Protein AF-A0A6N2DNV5-F1 (afdb_monomer)

Solvent-accessible surface area (ba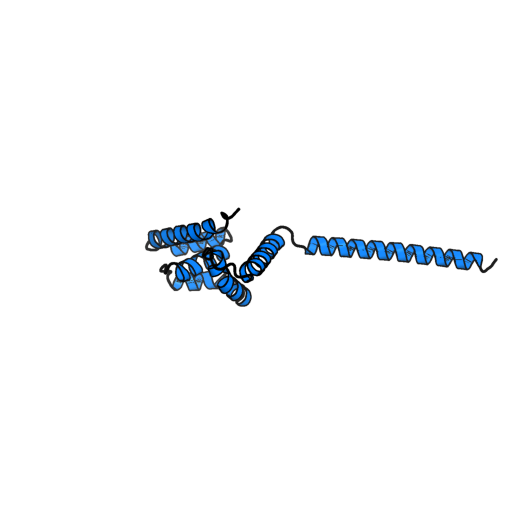ckbone atoms only — not comparable to full-atom values): 8914 Å² total; per-residue (Å²): 134,90,63,75,46,67,52,59,38,51,54,45,51,53,51,35,52,50,45,64,70,45,62,79,45,89,61,39,66,61,49,51,53,52,50,24,54,77,69,71,34,44,53,61,48,47,50,52,54,52,47,22,33,75,75,66,69,41,88,70,59,72,69,57,52,58,64,44,53,77,53,54,68,60,67,70,59,45,57,52,44,67,65,44,47,62,64,52,43,42,80,71,61,88,90,59,89,56,76,69,54,60,60,51,52,48,52,50,48,50,52,58,46,45,74,74,55,56,60,64,60,57,52,52,49,50,52,52,49,51,50,54,51,51,51,51,54,50,52,54,53,52,53,55,51,58,53,52,58,60,68,72,78,112

Secondary structure (DSSP, 8-state):
---HHHHHHHHHHHHHHHHHHHTTSTTHHHHHHHHHHHTT-HHHHHHHHHHHHHHH-----HHHHHHHHTTPPPHHHHHHHHHHHHHHHSPPPTT---THHHHHHHHHHHHHHHHHS-THHHHHHHHHHHHHHHHHHHHHHHHHHHHHHHHH--

Sequence (154 aa):
EDGDLNFAIRDLVDIADLLRHFGDEPGFWEGLIGRAREHQLDRPLFYALRYARALLDTEVPDGVEREIAGSAPPAVVRALMDRAAPKLLLPGHPDRASDVRGMTALLFYMRAHWLRMPPWRLAAHLARKSVMQAVGAWMQWRENQADRSRLGDA

pLDDT: mean 70.24, std 14.17, range [36.81, 92.0]

Foldseek 3Di:
DLPDLQVVLVVLVVLLVVCQVCVPPPCPLVVVCVVCVVVVVLAVVLVSVVCSCVPVVRDDDPVSNVVSVVVYDDPVVVVLCVVLVCVSNDPPDPPDPDPVNVVSVVVVVVVVVCVVDPCVVVVVVVVVVVVVVVVVVVVVVVVVVVVVVVVVVD

Structure (mmCIF, N/CA/C/O backbone):
data_AF-A0A6N2DNV5-F1
#
_entry.id   AF-A0A6N2DNV5-F1
#
loop_
_atom_site.group_PDB
_atom_site.id
_atom_site.type_symbol
_atom_site.label_atom_id
_atom_site.label_alt_id
_atom_site.label_comp_id
_atom_site.label_asym_id
_atom_site.label_entity_id
_atom_site.label_seq_id
_atom_site.pdbx_PDB_ins_code
_atom_site.Cartn_x
_atom_site.Cartn_y
_atom_site.Cartn_z
_atom_site.occupancy
_atom_site.B_iso_or_equiv
_atom_site.auth_seq_id
_atom_site.auth_comp_id
_atom_site.auth_asym_id
_atom_site.auth_atom_id
_atom_site.pdbx_PDB_model_num
ATOM 1 N N . GLU A 1 1 ? 15.735 -16.628 -13.089 1.00 36.81 1 GLU A N 1
ATOM 2 C CA . GLU A 1 1 ? 15.714 -15.970 -11.765 1.00 36.81 1 GLU A CA 1
ATOM 3 C C . GLU A 1 1 ? 14.260 -15.908 -11.309 1.00 36.81 1 GLU A C 1
ATOM 5 O O . GLU A 1 1 ? 13.581 -14.912 -11.502 1.00 36.81 1 GLU A O 1
ATOM 10 N N . ASP A 1 2 ? 13.753 -17.027 -10.790 1.00 38.84 2 ASP A N 1
ATOM 11 C CA . ASP A 1 2 ? 12.325 -17.251 -10.489 1.00 38.84 2 ASP A CA 1
ATOM 12 C C . ASP A 1 2 ? 11.929 -16.820 -9.060 1.00 38.84 2 ASP A C 1
ATOM 14 O O . ASP A 1 2 ? 10.901 -17.231 -8.528 1.00 38.84 2 ASP A O 1
ATOM 18 N N . GLY A 1 3 ? 12.775 -16.015 -8.407 1.00 40.00 3 GLY A N 1
ATOM 19 C CA . GLY A 1 3 ? 12.694 -15.726 -6.973 1.00 40.00 3 GLY A CA 1
ATOM 20 C C . GLY A 1 3 ? 11.912 -14.471 -6.586 1.00 40.00 3 GLY A C 1
ATOM 21 O O . GLY A 1 3 ? 11.479 -14.379 -5.445 1.00 40.00 3 GLY A O 1
ATOM 22 N N . ASP A 1 4 ? 11.697 -13.521 -7.497 1.00 46.31 4 ASP A N 1
ATOM 23 C CA . ASP A 1 4 ? 11.287 -12.160 -7.107 1.00 46.31 4 ASP A CA 1
ATOM 24 C C . ASP A 1 4 ? 9.793 -12.034 -6.733 1.00 46.31 4 ASP A C 1
ATOM 26 O O . ASP A 1 4 ? 9.413 -11.181 -5.936 1.00 46.31 4 ASP A O 1
ATOM 30 N N . LEU A 1 5 ? 8.923 -12.911 -7.254 1.00 45.72 5 LEU A N 1
ATOM 31 C CA . LEU A 1 5 ? 7.478 -12.862 -6.963 1.00 45.72 5 LEU A CA 1
ATOM 32 C C . LEU A 1 5 ? 7.085 -13.549 -5.644 1.00 45.72 5 LEU A C 1
ATOM 34 O O . LEU A 1 5 ? 6.114 -13.136 -5.015 1.00 45.72 5 LEU A O 1
ATOM 38 N N . ASN A 1 6 ? 7.830 -14.570 -5.199 1.00 49.06 6 ASN A N 1
ATOM 39 C CA . ASN A 1 6 ? 7.512 -15.301 -3.962 1.00 49.06 6 ASN A CA 1
ATOM 40 C C . ASN A 1 6 ? 7.692 -14.440 -2.699 1.00 49.06 6 ASN A C 1
ATOM 42 O O . ASN A 1 6 ? 7.062 -14.718 -1.679 1.00 49.06 6 ASN A O 1
ATOM 46 N N . PHE A 1 7 ? 8.507 -13.381 -2.757 1.00 53.97 7 PHE A N 1
ATOM 47 C CA . PHE A 1 7 ? 8.680 -12.460 -1.630 1.00 53.97 7 PHE A CA 1
ATOM 48 C C . PHE A 1 7 ? 7.438 -11.593 -1.390 1.00 53.97 7 PHE A C 1
ATOM 50 O O . PHE A 1 7 ? 7.034 -11.414 -0.247 1.00 53.97 7 PHE A O 1
ATOM 57 N N . ALA A 1 8 ? 6.747 -11.157 -2.448 1.00 67.50 8 ALA A N 1
ATOM 58 C CA . ALA A 1 8 ? 5.634 -10.217 -2.317 1.00 67.50 8 ALA A CA 1
ATOM 59 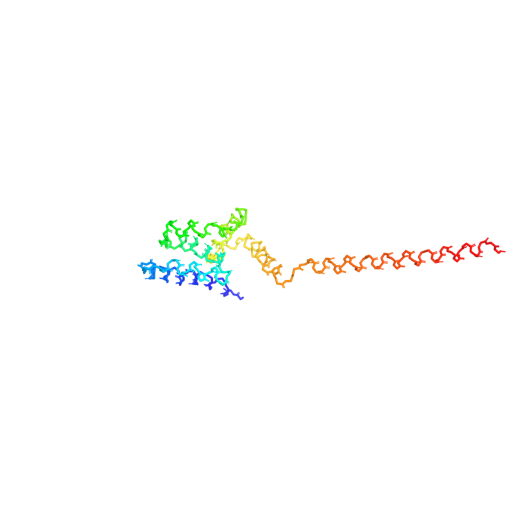C C . ALA A 1 8 ? 4.421 -10.786 -1.552 1.00 67.50 8 ALA A C 1
ATOM 61 O O . ALA A 1 8 ? 3.743 -10.046 -0.840 1.00 67.50 8 ALA A O 1
ATOM 62 N N . ILE A 1 9 ? 4.133 -12.089 -1.680 1.00 72.25 9 ILE A N 1
ATOM 63 C CA . ILE A 1 9 ? 3.038 -12.721 -0.924 1.00 72.25 9 ILE A CA 1
ATOM 64 C C . ILE A 1 9 ? 3.431 -13.020 0.518 1.00 72.25 9 ILE A C 1
ATOM 66 O O . ILE A 1 9 ? 2.605 -12.866 1.411 1.00 72.25 9 ILE A O 1
ATOM 70 N N . ARG A 1 10 ? 4.692 -13.399 0.757 1.00 79.62 10 ARG A N 1
ATOM 71 C CA . ARG A 1 10 ? 5.214 -13.594 2.110 1.00 79.62 10 ARG A CA 1
ATOM 72 C C . ARG A 1 10 ? 5.132 -12.295 2.903 1.00 79.62 10 ARG A C 1
ATOM 74 O O . ARG A 1 10 ? 4.655 -12.324 4.029 1.00 79.62 10 ARG A O 1
ATOM 81 N N . ASP A 1 11 ? 5.536 -11.183 2.300 1.00 82.19 11 ASP A N 1
ATOM 82 C CA . ASP A 1 11 ? 5.465 -9.867 2.934 1.00 82.19 11 ASP A CA 1
ATOM 83 C C . ASP A 1 11 ? 4.011 -9.483 3.252 1.00 82.19 11 ASP A C 1
ATOM 85 O O . ASP A 1 11 ? 3.728 -8.925 4.307 1.00 82.19 11 ASP A O 1
ATOM 89 N N . LEU A 1 12 ? 3.058 -9.830 2.377 1.00 82.94 12 LEU A N 1
ATOM 90 C CA . LEU A 1 12 ? 1.635 -9.601 2.641 1.00 82.94 12 LEU A CA 1
ATOM 91 C C . LEU A 1 12 ? 1.098 -10.469 3.790 1.00 82.94 12 LEU A C 1
ATOM 93 O O . LEU A 1 12 ? 0.283 -9.988 4.574 1.00 82.94 12 LEU A O 1
ATOM 97 N N . VAL A 1 13 ? 1.538 -11.727 3.888 1.00 84.44 13 VAL A N 1
ATOM 98 C CA . VAL A 1 13 ? 1.183 -12.628 4.998 1.00 84.44 13 VAL A CA 1
ATOM 99 C C . VAL A 1 13 ? 1.760 -12.117 6.315 1.00 84.44 13 VAL A C 1
ATOM 101 O O . VAL A 1 13 ? 1.027 -12.042 7.294 1.00 84.44 13 VAL A O 1
ATOM 104 N N . ASP A 1 14 ? 3.021 -11.687 6.321 1.00 88.56 14 ASP A N 1
ATOM 105 C CA . ASP A 1 14 ? 3.671 -11.097 7.496 1.00 88.56 14 ASP A CA 1
ATOM 106 C C . ASP A 1 14 ? 2.925 -9.843 7.977 1.00 88.56 14 ASP A C 1
ATOM 108 O O . ASP A 1 14 ? 2.571 -9.724 9.149 1.00 88.56 14 ASP A O 1
ATOM 112 N N . ILE A 1 15 ? 2.563 -8.951 7.048 1.00 87.75 15 ILE A N 1
ATOM 113 C CA . ILE A 1 15 ? 1.725 -7.786 7.351 1.00 87.75 15 ILE A CA 1
ATOM 114 C C . ILE A 1 15 ? 0.368 -8.218 7.914 1.00 87.75 15 ILE A C 1
ATOM 116 O O . ILE A 1 15 ? -0.086 -7.650 8.902 1.00 87.75 15 ILE A O 1
ATOM 120 N N . ALA A 1 16 ? -0.296 -9.206 7.313 1.00 88.81 16 ALA A N 1
ATOM 121 C CA . ALA A 1 16 ? -1.586 -9.685 7.799 1.00 88.81 16 ALA A CA 1
ATOM 122 C C . ALA A 1 16 ? -1.499 -10.239 9.226 1.00 88.81 16 ALA A C 1
ATOM 124 O O . ALA A 1 16 ? -2.392 -9.967 10.027 1.00 88.81 16 ALA A O 1
ATOM 125 N N . ASP A 1 17 ? -0.434 -10.963 9.559 1.00 88.56 17 ASP A N 1
ATOM 126 C CA . ASP A 1 17 ? -0.221 -11.498 10.902 1.00 88.56 17 ASP A CA 1
ATOM 127 C C . ASP A 1 17 ? 0.048 -10.383 11.919 1.00 88.56 17 ASP A C 1
ATOM 129 O O . ASP A 1 17 ? -0.554 -10.381 12.994 1.00 88.56 17 ASP A O 1
ATOM 133 N N . LEU A 1 18 ? 0.852 -9.376 11.559 1.00 90.25 18 LEU A N 1
ATOM 134 C CA . LEU A 1 18 ? 1.060 -8.184 12.389 1.00 90.25 18 LEU A CA 1
ATOM 135 C C . LEU A 1 18 ? -0.252 -7.430 12.636 1.00 90.25 18 LEU A C 1
ATOM 137 O O . LEU A 1 18 ? -0.534 -7.033 13.764 1.00 90.25 18 LEU A O 1
ATOM 141 N N . LEU A 1 19 ? -1.077 -7.259 11.600 1.00 90.38 19 LEU A N 1
ATOM 142 C CA . LEU A 1 19 ? -2.370 -6.584 11.714 1.00 90.38 19 LEU A CA 1
ATOM 143 C C . LEU A 1 19 ? -3.343 -7.351 12.610 1.00 90.38 19 LEU A C 1
ATOM 145 O O . LEU A 1 19 ? -4.045 -6.725 13.393 1.00 90.38 19 LEU A O 1
ATOM 149 N N . ARG A 1 20 ? -3.376 -8.687 12.531 1.00 89.44 20 ARG A N 1
ATOM 150 C CA . ARG A 1 20 ? -4.206 -9.508 13.429 1.00 89.44 20 ARG A CA 1
ATOM 151 C C . ARG A 1 20 ? -3.712 -9.451 14.869 1.00 89.44 20 ARG A C 1
ATOM 153 O O . ARG A 1 20 ? -4.521 -9.444 15.783 1.00 89.44 20 ARG A O 1
ATOM 160 N N . HIS A 1 21 ? -2.396 -9.433 15.071 1.00 90.88 21 HIS A N 1
ATOM 161 C CA . HIS A 1 21 ? -1.818 -9.453 16.409 1.00 90.88 21 HIS A CA 1
ATOM 162 C C . HIS A 1 21 ? -1.991 -8.119 17.144 1.00 90.88 21 HIS A C 1
ATOM 164 O O . HIS A 1 21 ? -2.389 -8.108 18.304 1.00 90.88 21 HIS A O 1
ATOM 170 N N . PHE A 1 22 ? -1.712 -7.003 16.468 1.00 90.12 22 PHE A N 1
ATOM 171 C CA . PHE A 1 22 ? -1.764 -5.665 17.065 1.00 90.12 22 PHE A CA 1
ATOM 172 C C . PHE A 1 22 ? -3.100 -4.942 16.830 1.00 90.12 22 PHE A C 1
ATOM 174 O O . PHE A 1 22 ? -3.342 -3.892 17.418 1.00 90.12 22 PHE A O 1
ATOM 181 N N . GLY A 1 23 ? -3.982 -5.487 15.986 1.00 87.88 23 GLY A N 1
ATOM 182 C CA . GLY A 1 23 ? -5.243 -4.856 15.587 1.00 87.88 23 GLY A CA 1
ATOM 183 C C . GLY A 1 23 ? -6.229 -4.608 16.728 1.00 87.88 23 GLY A C 1
ATOM 184 O O . GLY A 1 23 ? -7.031 -3.677 16.628 1.00 87.88 23 GLY A O 1
ATOM 185 N N . ASP A 1 24 ? -6.135 -5.390 17.804 1.00 88.12 24 ASP A N 1
ATOM 186 C CA . ASP A 1 24 ? -6.963 -5.255 19.006 1.00 88.12 24 ASP A CA 1
ATOM 187 C C . ASP A 1 24 ? -6.391 -4.252 20.024 1.00 88.12 24 ASP A C 1
ATOM 189 O O . ASP A 1 24 ? -7.058 -3.908 21.005 1.00 88.12 24 ASP A O 1
ATOM 193 N N . GLU A 1 25 ? -5.166 -3.755 19.818 1.00 91.56 25 GLU A N 1
ATOM 194 C CA . GLU A 1 25 ? -4.573 -2.776 20.724 1.00 91.56 25 GLU A CA 1
ATOM 195 C C . GLU A 1 25 ? -5.245 -1.396 20.577 1.00 91.56 25 GLU A C 1
ATOM 197 O O . GLU A 1 25 ? -5.369 -0.861 19.465 1.00 91.56 25 GLU A O 1
ATOM 202 N N . PRO A 1 26 ? -5.650 -0.755 21.692 1.00 89.50 26 PRO A N 1
ATOM 203 C CA . PRO A 1 26 ? -6.251 0.572 21.651 1.00 89.50 26 PRO A CA 1
ATOM 204 C C . PRO A 1 26 ? -5.340 1.597 20.965 1.00 89.50 26 PRO A C 1
ATOM 206 O O . PRO A 1 26 ? -4.199 1.807 21.369 1.00 89.50 26 PRO A O 1
ATOM 209 N N . GLY A 1 27 ? -5.862 2.271 19.938 1.00 88.00 27 GLY A N 1
ATOM 210 C CA . GLY A 1 27 ? -5.136 3.314 19.206 1.00 88.00 27 GLY A CA 1
ATOM 211 C C . GLY A 1 27 ? -4.125 2.805 18.172 1.00 88.00 27 GLY A C 1
ATOM 212 O O . GLY A 1 27 ? -3.521 3.628 17.483 1.00 88.00 27 GLY A O 1
ATOM 213 N N . PHE A 1 28 ? -3.967 1.485 17.995 1.00 92.00 28 PHE A N 1
ATOM 214 C CA . PHE A 1 28 ? -3.066 0.915 16.986 1.00 92.00 28 PHE A CA 1
ATOM 215 C C . PHE A 1 28 ? -3.356 1.459 15.586 1.00 92.00 28 PHE A C 1
ATOM 217 O O . PHE A 1 28 ? -2.462 1.962 14.908 1.00 92.00 28 PHE A O 1
ATOM 224 N N . TRP A 1 29 ? -4.620 1.409 15.167 1.00 90.31 29 TRP A N 1
ATOM 225 C CA . TRP A 1 29 ? -5.022 1.812 13.824 1.00 90.31 29 TRP A CA 1
ATOM 226 C C . TRP A 1 29 ? -4.830 3.308 13.561 1.00 90.31 29 TRP A C 1
ATOM 228 O O . TRP A 1 29 ? -4.321 3.682 12.506 1.00 90.31 29 TRP A O 1
ATOM 238 N N . GLU A 1 30 ? -5.177 4.161 14.524 1.00 90.12 30 GLU A N 1
ATOM 239 C CA . GLU A 1 30 ? -4.962 5.611 14.431 1.00 90.12 30 GLU A CA 1
ATOM 240 C C . GLU A 1 30 ? -3.465 5.933 14.327 1.00 90.12 30 GLU A C 1
ATOM 242 O O . GLU A 1 30 ? -3.048 6.712 13.466 1.00 90.12 30 GLU A O 1
ATOM 247 N N . GLY A 1 31 ? -2.641 5.270 15.146 1.00 89.50 31 GLY A N 1
ATOM 248 C CA . GLY A 1 31 ? -1.187 5.380 15.095 1.00 89.50 31 GLY A CA 1
ATOM 249 C C . GLY A 1 31 ? -0.610 4.900 13.762 1.00 89.50 31 GLY A C 1
ATOM 250 O O . GLY A 1 31 ? 0.200 5.601 13.157 1.00 89.50 31 GLY A O 1
ATOM 251 N N . LEU A 1 32 ? -1.057 3.747 13.261 1.00 90.06 32 LEU A N 1
ATOM 252 C CA . LEU A 1 32 ? -0.619 3.176 11.987 1.00 90.06 32 LEU A CA 1
ATOM 253 C C . LEU A 1 32 ? -0.922 4.118 10.815 1.00 90.06 32 LEU A C 1
ATOM 255 O O . LEU A 1 32 ? -0.043 4.389 9.995 1.00 90.06 32 LEU A O 1
ATOM 259 N N . ILE A 1 33 ? -2.144 4.653 10.755 1.00 89.19 33 ILE A N 1
ATOM 260 C CA . ILE A 1 33 ? -2.553 5.617 9.727 1.00 89.19 33 ILE A CA 1
ATOM 261 C C . ILE A 1 33 ? -1.749 6.914 9.860 1.00 89.19 33 ILE A C 1
ATOM 263 O O . ILE A 1 33 ? -1.250 7.431 8.858 1.00 89.19 33 ILE A O 1
ATOM 267 N N . GLY A 1 34 ? -1.602 7.437 11.081 1.00 87.12 34 GLY A N 1
ATOM 268 C CA . GLY A 1 34 ? -0.833 8.651 11.357 1.00 87.12 34 GLY A CA 1
ATOM 269 C C . GLY A 1 34 ? 0.614 8.529 10.881 1.00 87.12 34 GLY A C 1
ATOM 270 O O . GLY A 1 34 ? 1.089 9.365 10.113 1.00 87.12 34 GLY A O 1
ATOM 271 N N . ARG A 1 35 ? 1.282 7.427 11.230 1.00 86.50 35 ARG A N 1
ATOM 272 C CA . ARG A 1 35 ? 2.645 7.120 10.776 1.00 86.50 35 ARG A CA 1
ATOM 273 C C . ARG A 1 35 ? 2.734 6.944 9.267 1.00 86.50 35 ARG A C 1
ATOM 275 O O . ARG A 1 35 ? 3.669 7.443 8.644 1.00 86.50 35 ARG A O 1
ATOM 282 N N . ALA A 1 36 ? 1.769 6.261 8.654 1.00 87.12 36 ALA A N 1
ATOM 283 C CA . ALA A 1 36 ? 1.756 6.108 7.206 1.00 87.12 36 ALA A CA 1
ATOM 284 C C . ALA A 1 36 ? 1.661 7.466 6.498 1.00 87.12 36 ALA A C 1
ATOM 286 O O . ALA A 1 36 ? 2.386 7.681 5.529 1.00 87.12 36 ALA A O 1
ATOM 287 N N . ARG A 1 37 ? 0.864 8.404 7.023 1.00 84.88 37 ARG A N 1
ATOM 288 C CA . ARG A 1 37 ? 0.787 9.783 6.517 1.00 84.88 37 ARG A CA 1
ATOM 289 C C . ARG A 1 37 ? 2.093 10.545 6.689 1.00 84.88 37 ARG A C 1
ATOM 291 O O . ARG A 1 37 ? 2.569 11.151 5.731 1.00 84.88 37 ARG A O 1
ATOM 298 N N . GLU A 1 38 ? 2.706 10.471 7.871 1.00 86.56 38 GLU A N 1
ATOM 299 C CA . GLU A 1 38 ? 4.015 11.089 8.142 1.00 86.56 38 GLU A CA 1
ATOM 300 C C . GLU A 1 38 ? 5.081 10.639 7.130 1.00 86.56 38 GLU A C 1
ATOM 302 O O . GLU A 1 38 ? 5.886 11.446 6.661 1.00 86.56 38 GLU A O 1
ATOM 307 N N . HIS A 1 39 ? 5.053 9.362 6.744 1.00 86.06 39 HIS A N 1
ATOM 308 C CA . HIS A 1 39 ? 6.017 8.764 5.822 1.00 86.06 39 HIS A CA 1
ATOM 309 C C . HIS A 1 39 ? 5.562 8.716 4.353 1.00 86.06 39 HIS A C 1
ATOM 311 O O . HIS A 1 39 ? 6.285 8.166 3.522 1.00 86.06 39 HIS A O 1
ATOM 317 N N . GLN A 1 40 ? 4.405 9.297 4.004 1.00 81.81 40 GLN A N 1
ATOM 318 C CA . GLN A 1 40 ? 3.826 9.258 2.646 1.00 81.81 40 GLN A CA 1
ATOM 319 C C . GLN A 1 40 ? 3.600 7.822 2.124 1.00 81.81 40 GLN A C 1
ATOM 321 O O . GLN A 1 40 ? 3.687 7.530 0.926 1.00 81.81 40 GLN A O 1
ATOM 326 N N . LEU A 1 41 ? 3.319 6.902 3.047 1.00 84.31 41 LEU A N 1
ATOM 327 C CA . LEU A 1 41 ? 3.039 5.486 2.815 1.00 84.31 41 LEU A CA 1
ATOM 328 C C . LEU A 1 41 ? 1.535 5.183 2.787 1.00 84.31 41 LEU A C 1
ATOM 330 O O . LEU A 1 41 ? 1.139 4.021 2.835 1.00 84.31 41 LEU A O 1
ATOM 334 N N . ASP A 1 42 ? 0.685 6.196 2.627 1.00 82.06 42 ASP A N 1
ATOM 335 C CA . ASP A 1 42 ? -0.779 6.062 2.619 1.00 82.06 42 ASP A CA 1
ATOM 336 C C . ASP A 1 42 ? -1.259 5.092 1.539 1.00 82.06 42 ASP A C 1
ATOM 338 O O . ASP A 1 42 ? -2.155 4.274 1.741 1.00 82.06 42 ASP A O 1
ATOM 342 N N . ARG A 1 43 ? -0.651 5.198 0.354 1.00 77.25 43 ARG A N 1
ATOM 343 C CA . ARG A 1 43 ? -1.038 4.413 -0.823 1.00 77.25 43 ARG A CA 1
ATOM 344 C C . ARG A 1 43 ? -0.545 2.968 -0.705 1.00 77.25 43 ARG A C 1
ATOM 346 O O . ARG A 1 43 ? -1.349 2.075 -0.962 1.00 77.25 43 ARG A O 1
ATOM 353 N N . PRO A 1 44 ? 0.721 2.704 -0.320 1.00 80.62 44 PRO A N 1
ATOM 354 C CA . PRO A 1 44 ? 1.152 1.365 0.074 1.00 80.62 44 PRO A CA 1
ATOM 355 C C . PRO A 1 44 ? 0.259 0.736 1.147 1.00 80.62 44 PRO A C 1
ATOM 357 O O . PRO A 1 44 ? -0.192 -0.390 0.955 1.00 80.62 44 PRO A O 1
ATOM 360 N N . LEU A 1 45 ? -0.065 1.476 2.214 1.00 84.69 45 LEU A N 1
ATOM 361 C CA . LEU A 1 45 ? -0.911 0.982 3.299 1.00 84.69 45 LEU A CA 1
ATOM 362 C C . LEU A 1 45 ? -2.321 0.638 2.803 1.00 84.69 45 LEU A C 1
ATOM 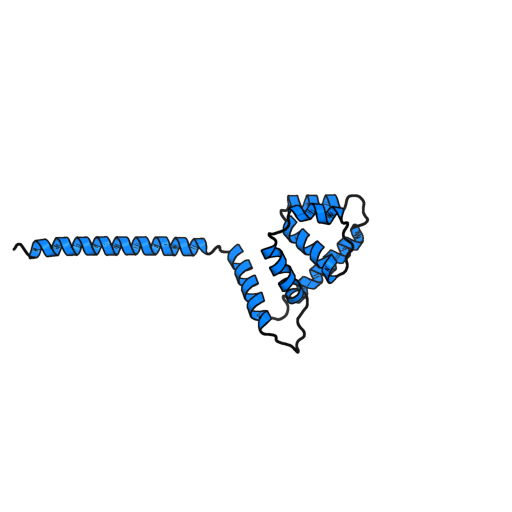364 O O . LEU A 1 45 ? -2.826 -0.437 3.110 1.00 84.69 45 LEU A O 1
ATOM 368 N N . PHE A 1 46 ? -2.925 1.488 1.963 1.00 86.00 46 PHE A N 1
ATOM 369 C CA . PHE A 1 46 ? -4.216 1.195 1.330 1.00 86.00 46 PHE A CA 1
ATOM 370 C C . PHE A 1 46 ? -4.208 -0.158 0.609 1.00 86.00 46 PHE A C 1
ATOM 372 O O . PHE A 1 46 ? -5.129 -0.957 0.775 1.00 86.00 46 PHE A O 1
ATOM 379 N N . TYR A 1 47 ? -3.176 -0.427 -0.194 1.00 81.38 47 TYR A N 1
ATOM 380 C CA . TYR A 1 47 ? -3.082 -1.692 -0.921 1.00 81.38 47 TYR A CA 1
ATOM 381 C C . TYR A 1 47 ? -2.800 -2.877 -0.001 1.00 81.38 47 TYR A C 1
ATOM 383 O O . TYR A 1 47 ? -3.399 -3.930 -0.200 1.00 81.38 47 TYR A O 1
ATOM 391 N N . ALA A 1 48 ? -1.941 -2.707 1.005 1.00 85.00 48 ALA A N 1
ATOM 392 C CA . ALA A 1 48 ? -1.640 -3.749 1.978 1.00 85.00 48 ALA A CA 1
ATOM 393 C C . ALA A 1 48 ? -2.906 -4.193 2.726 1.00 85.00 48 ALA A C 1
ATOM 395 O O . ALA A 1 48 ? -3.226 -5.377 2.711 1.00 85.00 48 ALA A O 1
ATOM 396 N N . LEU A 1 49 ? -3.687 -3.254 3.272 1.00 86.75 49 LEU A N 1
ATOM 397 C CA . LEU A 1 49 ? -4.942 -3.570 3.967 1.00 86.75 49 LEU A CA 1
ATOM 398 C C . LEU A 1 49 ? -5.980 -4.186 3.027 1.00 86.75 49 LEU A C 1
ATOM 400 O O . LEU A 1 49 ? -6.597 -5.199 3.351 1.00 86.75 49 LEU A O 1
ATOM 404 N N . ARG A 1 50 ? -6.134 -3.615 1.825 1.00 85.31 50 ARG A N 1
ATOM 405 C CA . ARG A 1 50 ? -7.074 -4.124 0.821 1.00 85.31 50 ARG A CA 1
ATOM 406 C C . ARG A 1 50 ? -6.769 -5.569 0.439 1.00 85.31 50 ARG A C 1
ATOM 408 O O . ARG A 1 50 ? -7.695 -6.369 0.333 1.00 85.31 50 ARG A O 1
ATOM 415 N N . TYR A 1 51 ? -5.503 -5.895 0.186 1.00 82.31 51 TYR A N 1
ATOM 416 C CA . TYR A 1 51 ? -5.116 -7.238 -0.235 1.00 82.31 51 TYR A CA 1
ATOM 417 C C . TYR A 1 51 ? -5.008 -8.213 0.935 1.00 82.31 51 TYR A C 1
ATOM 419 O O . TYR A 1 51 ? -5.357 -9.372 0.744 1.00 82.31 51 TYR A O 1
ATOM 427 N N . ALA A 1 52 ? -4.641 -7.763 2.136 1.00 84.50 52 ALA A N 1
ATOM 428 C CA . ALA A 1 52 ? -4.722 -8.583 3.342 1.00 84.50 52 ALA A CA 1
ATOM 429 C C . ALA A 1 52 ? -6.171 -9.027 3.595 1.00 84.50 52 ALA A C 1
ATOM 431 O O . ALA A 1 52 ? -6.434 -10.216 3.746 1.00 84.50 52 ALA A O 1
ATOM 432 N N . ARG A 1 53 ? -7.143 -8.113 3.497 1.00 84.88 53 ARG A N 1
ATOM 433 C CA . ARG A 1 53 ? -8.566 -8.467 3.584 1.00 84.88 53 ARG A CA 1
ATOM 434 C C . ARG A 1 53 ? -9.015 -9.363 2.426 1.00 84.88 53 ARG A C 1
ATOM 436 O O . ARG A 1 53 ? -9.614 -10.404 2.645 1.00 84.88 53 ARG A O 1
ATOM 443 N N . ALA A 1 54 ? -8.727 -8.981 1.180 1.00 82.31 54 ALA A N 1
ATOM 444 C CA . ALA A 1 54 ? -9.256 -9.687 0.009 1.00 82.31 54 ALA A CA 1
ATOM 445 C C . ALA A 1 54 ? -8.646 -11.081 -0.229 1.00 82.31 54 ALA A C 1
ATOM 447 O O . ALA A 1 54 ? -9.302 -11.921 -0.841 1.00 82.31 54 ALA A O 1
ATOM 448 N N . LEU A 1 55 ? -7.392 -11.310 0.178 1.00 80.00 55 LEU A N 1
ATOM 449 C CA . LEU A 1 55 ? -6.672 -12.565 -0.073 1.00 80.00 55 LEU A CA 1
ATOM 450 C C . LEU A 1 55 ? -6.464 -13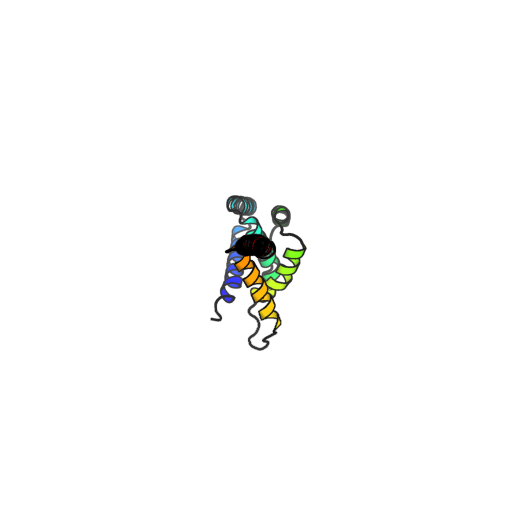.411 1.185 1.00 80.00 55 LEU A C 1
ATOM 452 O O . LEU A 1 55 ? -6.365 -14.628 1.062 1.00 80.00 55 LEU A O 1
ATOM 456 N N . LEU A 1 56 ? -6.371 -12.790 2.363 1.00 83.25 56 LEU A N 1
ATOM 457 C CA . LEU A 1 56 ? -6.054 -13.465 3.626 1.00 83.25 56 LEU A CA 1
ATOM 458 C C . LEU A 1 56 ? -7.181 -13.344 4.662 1.00 83.25 56 LEU A C 1
ATOM 460 O O . LEU A 1 56 ? -7.000 -13.790 5.792 1.00 83.25 56 LEU A O 1
ATOM 464 N N . ASP A 1 57 ? -8.320 -12.753 4.286 1.00 83.12 57 ASP A N 1
ATOM 465 C CA . ASP A 1 57 ? -9.492 -12.554 5.148 1.00 83.12 57 ASP A CA 1
ATOM 466 C C . ASP A 1 57 ? -9.145 -11.862 6.479 1.00 83.12 57 ASP A C 1
ATOM 468 O O . ASP A 1 57 ? -9.681 -12.167 7.539 1.00 83.12 57 ASP A O 1
ATOM 472 N N . THR A 1 58 ? -8.170 -10.946 6.445 1.00 83.62 58 THR A N 1
ATOM 473 C CA . THR A 1 58 ? -7.795 -10.159 7.623 1.00 83.62 58 THR A CA 1
ATOM 4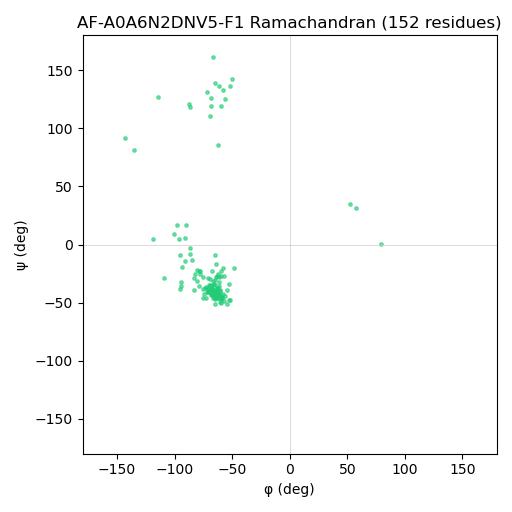74 C C . THR A 1 58 ? -8.920 -9.195 7.986 1.00 83.62 58 THR A C 1
ATOM 476 O O . THR A 1 58 ? -9.343 -8.385 7.155 1.00 83.62 58 THR A O 1
ATOM 479 N N . GLU A 1 59 ? -9.362 -9.247 9.242 1.00 82.94 59 GLU A N 1
ATOM 480 C CA . GLU A 1 59 ? -10.345 -8.319 9.792 1.00 82.94 59 GLU A CA 1
ATOM 481 C C . GLU A 1 59 ? -9.726 -6.920 9.924 1.00 82.94 59 GLU A C 1
ATOM 483 O O . GLU A 1 59 ? -8.823 -6.679 10.723 1.00 82.94 59 GLU A O 1
ATOM 488 N N . VAL A 1 60 ? -10.196 -5.990 9.093 1.00 82.62 60 VAL A N 1
ATOM 489 C CA . VAL A 1 60 ? -9.826 -4.571 9.144 1.00 82.62 60 VAL A CA 1
ATOM 490 C C . VAL A 1 60 ? -11.080 -3.783 9.527 1.00 82.62 60 VAL A C 1
ATOM 492 O O . VAL A 1 60 ? -12.100 -3.934 8.851 1.00 82.62 60 VAL A O 1
ATOM 495 N N . PRO A 1 61 ? -11.047 -2.933 10.571 1.00 85.25 61 PRO A N 1
ATOM 496 C CA . PRO A 1 61 ? -12.227 -2.181 10.987 1.00 85.25 61 PRO A CA 1
ATOM 497 C C . PRO A 1 61 ? -12.740 -1.237 9.890 1.00 85.25 61 PRO A C 1
ATOM 499 O O . PRO A 1 61 ? -11.975 -0.469 9.304 1.00 85.25 61 PRO A O 1
ATOM 502 N N . ASP A 1 62 ? -14.057 -1.186 9.675 1.00 80.56 62 ASP A N 1
ATOM 503 C CA . ASP A 1 62 ? -14.669 -0.336 8.636 1.00 80.56 62 ASP A CA 1
ATOM 504 C C . ASP A 1 62 ? -14.373 1.170 8.816 1.00 80.56 62 ASP A C 1
ATOM 506 O O . ASP A 1 62 ? -14.462 1.958 7.870 1.00 80.56 62 ASP A O 1
ATOM 510 N N . GLY A 1 63 ? -14.048 1.604 10.041 1.00 82.81 63 GLY A N 1
ATOM 511 C CA . GLY A 1 63 ? -13.585 2.968 10.324 1.00 82.81 63 GLY A CA 1
ATOM 512 C C . GLY A 1 63 ? -12.240 3.288 9.667 1.00 82.81 63 GLY A C 1
ATOM 513 O O . GLY A 1 63 ? -12.099 4.338 9.043 1.00 82.81 63 GLY A O 1
ATOM 514 N N . VAL A 1 64 ? -11.304 2.341 9.726 1.00 83.31 64 VAL A N 1
ATOM 515 C CA . VAL A 1 64 ? -9.953 2.433 9.152 1.00 83.31 64 VAL A CA 1
ATOM 516 C C . VAL A 1 64 ? -10.015 2.461 7.633 1.00 83.31 64 VAL A C 1
ATOM 518 O O . VAL A 1 64 ? -9.357 3.279 6.988 1.00 83.31 64 VAL A O 1
ATOM 521 N N . GLU A 1 65 ? -10.855 1.608 7.044 1.00 79.44 65 GLU A N 1
ATOM 522 C CA . GLU A 1 65 ? -11.030 1.578 5.593 1.00 79.44 65 GLU A CA 1
ATOM 523 C C . GLU A 1 65 ? -11.570 2.901 5.054 1.00 79.44 65 GLU A C 1
ATOM 525 O O . GLU A 1 65 ? -11.071 3.407 4.047 1.00 79.44 65 GLU A O 1
ATOM 530 N N . ARG A 1 66 ? -12.559 3.493 5.735 1.00 81.19 66 ARG A N 1
ATOM 531 C CA . ARG A 1 66 ? -13.104 4.804 5.357 1.00 81.19 66 ARG A CA 1
ATOM 532 C C . ARG A 1 66 ? -12.063 5.909 5.471 1.00 81.19 66 ARG A C 1
ATOM 534 O O . ARG A 1 66 ? -12.016 6.785 4.612 1.00 81.19 66 ARG A O 1
ATOM 541 N N . GLU A 1 67 ? -11.226 5.861 6.498 1.00 83.00 67 GLU A N 1
ATOM 542 C CA . GLU A 1 67 ? -10.194 6.866 6.719 1.00 83.00 67 GLU A CA 1
ATOM 543 C C . GLU A 1 67 ? -9.071 6.804 5.666 1.00 83.00 67 GLU A C 1
ATOM 545 O O . GLU A 1 67 ? -8.610 7.839 5.176 1.00 83.00 67 GLU A O 1
ATOM 550 N N . ILE A 1 68 ? -8.669 5.602 5.253 1.00 79.75 68 ILE A N 1
ATOM 551 C CA . ILE A 1 68 ? -7.662 5.399 4.201 1.00 79.75 68 ILE A CA 1
ATOM 552 C C . ILE A 1 68 ? -8.274 5.558 2.796 1.00 79.75 68 ILE A C 1
ATOM 554 O O . ILE A 1 68 ? -7.564 5.911 1.852 1.00 79.75 68 ILE A O 1
ATOM 558 N N . ALA A 1 69 ? -9.592 5.402 2.621 1.00 76.44 69 ALA A N 1
ATOM 559 C CA . ALA A 1 69 ? -10.254 5.590 1.326 1.00 76.44 69 ALA A CA 1
ATOM 560 C C . ALA A 1 69 ? -10.028 6.987 0.714 1.00 76.44 69 ALA A C 1
ATOM 562 O O . ALA A 1 69 ? -10.011 7.111 -0.511 1.00 76.44 69 ALA A O 1
ATOM 563 N N . GLY A 1 70 ? -9.788 8.021 1.530 1.00 75.25 70 GLY A N 1
ATOM 564 C CA . GLY A 1 70 ? -9.397 9.355 1.050 1.00 75.25 70 GLY A CA 1
ATOM 565 C C . GLY A 1 70 ? -8.053 9.378 0.306 1.00 75.25 70 GLY A C 1
ATOM 566 O O . GLY A 1 70 ? -7.861 10.180 -0.605 1.00 75.25 70 GLY A O 1
ATOM 567 N N . SER A 1 71 ? -7.156 8.443 0.624 1.00 69.56 71 SER A N 1
ATOM 568 C CA . SER A 1 71 ? -5.859 8.243 -0.035 1.00 69.56 71 SER A CA 1
ATOM 569 C C . SER A 1 71 ? -5.932 7.249 -1.202 1.00 69.56 71 SER A C 1
ATOM 571 O O . SER A 1 71 ? -4.905 6.890 -1.796 1.00 69.56 71 SER A O 1
ATOM 573 N N . ALA A 1 72 ? -7.139 6.787 -1.553 1.00 71.75 72 ALA A N 1
ATOM 574 C CA . ALA A 1 72 ? -7.320 5.811 -2.609 1.00 71.75 72 ALA A CA 1
ATOM 575 C C . ALA A 1 72 ? -6.895 6.382 -3.978 1.00 71.75 72 ALA A C 1
ATOM 577 O O . ALA A 1 72 ? -7.210 7.520 -4.334 1.00 71.75 72 ALA A O 1
ATOM 578 N N . PRO A 1 73 ? -6.207 5.581 -4.805 1.00 70.81 73 PRO A N 1
ATOM 579 C CA . PRO A 1 73 ? -5.905 5.967 -6.173 1.00 70.81 73 PRO A CA 1
ATOM 580 C C . PRO A 1 73 ? -7.180 6.062 -7.032 1.00 70.81 73 PRO A C 1
ATOM 582 O O . PRO A 1 73 ? -8.200 5.451 -6.693 1.00 70.81 73 PRO A O 1
ATOM 585 N N . PRO A 1 74 ? -7.123 6.769 -8.182 1.00 73.69 74 PRO A N 1
ATOM 586 C CA . PRO A 1 74 ? -8.249 6.875 -9.106 1.00 73.69 74 PRO A CA 1
ATOM 587 C C . PRO A 1 74 ? -8.836 5.502 -9.447 1.00 73.69 74 PRO A C 1
ATOM 589 O O . PRO A 1 74 ? -8.091 4.537 -9.632 1.00 73.69 74 PRO A O 1
ATOM 592 N N . ALA A 1 75 ? -10.163 5.417 -9.576 1.00 69.62 75 ALA A N 1
ATOM 593 C CA . ALA A 1 75 ? -10.885 4.149 -9.727 1.00 69.62 75 ALA A CA 1
ATOM 594 C C . ALA A 1 75 ? -10.349 3.261 -10.869 1.00 69.62 75 ALA A C 1
ATOM 596 O O . ALA A 1 75 ? -10.291 2.043 -10.727 1.00 69.62 75 ALA A O 1
ATOM 597 N N . VAL A 1 76 ? -9.883 3.874 -11.962 1.00 61.34 76 VAL A N 1
ATOM 598 C CA . VAL A 1 76 ? -9.259 3.182 -13.102 1.00 61.34 76 VAL A CA 1
ATOM 599 C C . VAL A 1 76 ? -7.946 2.496 -12.706 1.00 61.34 76 VAL A C 1
ATOM 601 O O . VAL A 1 76 ? -7.711 1.344 -13.063 1.00 61.34 76 VAL A O 1
ATOM 604 N N . VAL A 1 77 ? -7.102 3.177 -11.925 1.00 66.06 77 VAL A N 1
ATOM 605 C CA . VAL A 1 77 ? -5.837 2.622 -11.418 1.00 66.06 77 VAL A CA 1
ATOM 606 C C . VAL A 1 77 ? -6.120 1.487 -10.438 1.00 66.06 77 VAL A C 1
ATOM 608 O O . VAL A 1 77 ? -5.467 0.450 -10.503 1.00 66.06 77 VAL A O 1
ATOM 611 N N . ARG A 1 78 ? -7.130 1.647 -9.579 1.00 70.75 78 ARG A N 1
ATOM 612 C CA . ARG A 1 78 ? -7.552 0.613 -8.629 1.00 70.75 78 ARG A CA 1
ATOM 613 C C . ARG A 1 78 ? -8.061 -0.645 -9.338 1.00 70.75 78 ARG A C 1
ATOM 615 O O . ARG A 1 78 ? -7.600 -1.732 -9.023 1.00 70.75 78 ARG A O 1
ATOM 622 N N . ALA A 1 79 ? -8.916 -0.500 -10.351 1.00 67.75 79 ALA A N 1
ATOM 623 C CA . ALA A 1 79 ? -9.417 -1.627 -11.140 1.00 67.75 79 ALA A CA 1
ATOM 624 C C . ALA A 1 79 ? -8.296 -2.380 -11.880 1.00 67.75 79 ALA A C 1
ATOM 626 O O . ALA A 1 79 ? -8.336 -3.605 -11.998 1.00 67.75 79 ALA A O 1
ATOM 627 N N . LEU A 1 80 ? -7.278 -1.658 -12.361 1.00 67.75 80 LEU A N 1
ATOM 628 C CA . LEU A 1 80 ? -6.100 -2.270 -12.972 1.00 67.75 80 LEU A CA 1
ATOM 629 C C . LEU A 1 80 ? -5.284 -3.069 -11.945 1.00 67.75 80 LEU A C 1
ATOM 631 O O . LEU A 1 80 ? -4.901 -4.205 -12.223 1.00 67.75 80 LEU A O 1
ATOM 635 N N . MET A 1 81 ? -5.042 -2.493 -10.765 1.00 66.50 81 MET A N 1
ATOM 636 C CA . MET A 1 81 ? -4.296 -3.149 -9.687 1.00 66.50 81 MET A CA 1
ATOM 637 C C . MET A 1 81 ? -5.048 -4.366 -9.153 1.00 66.50 81 MET A C 1
ATOM 639 O O . MET A 1 81 ? -4.447 -5.420 -9.025 1.00 66.50 81 MET A O 1
ATOM 643 N N . ASP A 1 82 ? -6.365 -4.289 -8.967 1.00 69.12 82 ASP A N 1
ATOM 644 C CA . ASP A 1 82 ? -7.186 -5.427 -8.533 1.00 69.12 82 ASP A CA 1
ATOM 645 C C . ASP A 1 82 ? -7.156 -6.599 -9.525 1.00 69.12 82 ASP A C 1
ATOM 647 O O . ASP A 1 82 ? -7.281 -7.754 -9.126 1.00 69.12 82 ASP A O 1
ATOM 651 N N . ARG A 1 83 ? -6.941 -6.338 -10.823 1.00 65.00 83 ARG A N 1
ATOM 652 C CA . ARG A 1 83 ? -6.746 -7.401 -11.825 1.00 65.00 83 ARG A CA 1
ATOM 653 C C . ARG A 1 83 ? -5.325 -7.952 -11.882 1.00 65.00 83 ARG A C 1
ATOM 655 O O . ARG A 1 83 ? -5.140 -9.072 -12.363 1.00 65.00 83 ARG A O 1
ATOM 662 N N . ALA A 1 84 ? -4.336 -7.163 -11.477 1.00 63.88 84 ALA A N 1
ATOM 663 C CA . ALA A 1 84 ? -2.925 -7.515 -11.568 1.00 63.88 84 ALA A CA 1
ATOM 664 C C . ALA A 1 84 ? -2.389 -8.131 -10.272 1.00 63.88 84 ALA A C 1
ATOM 666 O O . ALA A 1 84 ? -1.625 -9.087 -10.338 1.00 63.88 84 ALA A O 1
ATOM 667 N N . ALA A 1 85 ? -2.821 -7.637 -9.114 1.00 65.19 85 ALA A N 1
ATOM 668 C CA . ALA A 1 85 ? -2.337 -8.054 -7.807 1.00 65.19 85 ALA A CA 1
ATOM 669 C C . ALA A 1 85 ? -2.542 -9.552 -7.549 1.00 65.19 85 ALA A C 1
ATOM 671 O O . ALA A 1 85 ? -1.556 -10.199 -7.220 1.00 65.19 85 ALA A O 1
ATOM 672 N N . PRO A 1 86 ? -3.708 -10.173 -7.821 1.00 63.62 86 PRO A N 1
ATOM 673 C CA . PRO A 1 86 ? -3.845 -11.621 -7.665 1.00 63.62 86 PRO A CA 1
ATOM 674 C C . PRO A 1 86 ? -2.901 -12.408 -8.583 1.00 63.62 86 PRO A C 1
ATOM 676 O O . PRO A 1 86 ? -2.423 -13.469 -8.212 1.00 63.62 86 PRO A O 1
ATOM 679 N N . LYS A 1 87 ? -2.586 -11.882 -9.773 1.00 62.38 87 LYS A N 1
ATOM 680 C CA . LYS A 1 87 ? -1.686 -12.537 -10.740 1.00 62.38 87 LYS A CA 1
ATOM 681 C C . LYS A 1 87 ? -0.205 -12.370 -10.402 1.00 62.38 87 LYS A C 1
ATOM 683 O O . LYS A 1 87 ? 0.608 -13.126 -10.924 1.00 62.38 87 LYS A O 1
ATOM 688 N N . LEU A 1 88 ? 0.131 -11.339 -9.629 1.00 60.00 88 LEU A N 1
ATOM 689 C CA . LEU A 1 88 ? 1.494 -11.021 -9.212 1.00 60.00 88 LEU A CA 1
ATOM 690 C C . LEU A 1 88 ? 1.807 -11.628 -7.840 1.00 60.00 88 LEU A C 1
ATOM 692 O O . LEU A 1 88 ? 2.929 -12.055 -7.610 1.00 60.00 88 LEU A O 1
ATOM 696 N N . LEU A 1 89 ? 0.812 -11.672 -6.951 1.00 57.91 89 LEU A N 1
ATOM 697 C CA . LEU A 1 89 ? 0.932 -12.212 -5.600 1.00 57.91 89 LEU A CA 1
ATOM 698 C C . LEU A 1 89 ? 0.778 -13.733 -5.581 1.00 57.91 89 LEU A C 1
ATOM 700 O O . LEU A 1 89 ? 1.510 -14.394 -4.857 1.00 57.91 89 LEU A O 1
ATOM 704 N N . LEU A 1 90 ? -0.126 -14.317 -6.377 1.00 58.06 90 LEU A N 1
ATOM 705 C CA . LEU A 1 90 ? -0.205 -15.773 -6.467 1.00 58.06 90 LEU A CA 1
ATOM 706 C C . LEU A 1 90 ? 0.781 -16.265 -7.536 1.00 58.06 90 LEU A C 1
ATOM 708 O O . LEU A 1 90 ? 0.616 -15.911 -8.710 1.00 58.06 90 LEU A O 1
ATOM 712 N N . PRO A 1 91 ? 1.784 -17.093 -7.179 1.00 54.03 91 PRO A N 1
ATOM 713 C CA . PRO A 1 91 ? 2.654 -17.704 -8.170 1.00 54.03 91 PRO A CA 1
ATOM 714 C C . PRO A 1 91 ? 1.792 -18.548 -9.112 1.00 54.03 91 PRO A C 1
ATOM 716 O O . PRO A 1 91 ? 1.079 -19.463 -8.697 1.00 54.03 91 PRO A O 1
ATOM 719 N N . GLY A 1 92 ? 1.807 -18.200 -10.400 1.00 50.38 92 GLY A N 1
ATOM 720 C CA . GLY A 1 92 ? 1.092 -18.967 -11.412 1.00 50.38 92 GLY A CA 1
ATOM 721 C C . GLY A 1 92 ? 1.590 -20.411 -11.417 1.00 50.38 92 GLY A C 1
ATOM 722 O O . GLY A 1 92 ? 2.797 -20.639 -11.424 1.00 50.38 92 GLY A O 1
ATOM 723 N N . HIS A 1 93 ? 0.670 -21.380 -11.429 1.00 47.28 93 HIS A N 1
ATOM 724 C CA . HIS A 1 93 ? 1.033 -22.793 -11.521 1.00 47.28 93 HIS A CA 1
ATOM 725 C C . HIS A 1 93 ? 1.977 -23.052 -12.714 1.00 47.28 93 HIS A C 1
ATOM 727 O O . HIS A 1 93 ? 1.704 -22.548 -13.815 1.00 47.28 93 HIS A O 1
ATOM 733 N N . PRO A 1 94 ? 3.045 -23.854 -12.522 1.00 47.22 94 PRO A N 1
ATOM 734 C CA . PRO A 1 94 ? 4.040 -24.153 -13.555 1.00 47.22 94 PRO A CA 1
ATOM 735 C C . PRO A 1 94 ? 3.439 -24.795 -14.821 1.00 47.22 94 PRO A C 1
ATOM 737 O O . PRO A 1 94 ? 4.005 -24.645 -15.897 1.00 47.22 94 PRO A O 1
ATOM 740 N N . ASP A 1 95 ? 2.244 -25.392 -14.731 1.00 44.69 95 ASP A N 1
ATOM 741 C CA . ASP A 1 95 ? 1.561 -26.072 -15.845 1.00 44.69 95 ASP A CA 1
ATOM 742 C C . ASP A 1 95 ? 0.690 -25.183 -16.752 1.00 44.69 95 ASP A C 1
ATOM 744 O O . ASP A 1 95 ? 0.134 -25.656 -17.744 1.00 44.69 95 ASP A O 1
ATOM 748 N N . ARG A 1 96 ? 0.539 -23.882 -16.468 1.00 45.91 96 ARG A N 1
ATOM 749 C CA . ARG A 1 96 ? -0.157 -22.956 -17.387 1.00 45.91 96 ARG A CA 1
ATOM 750 C C . ARG A 1 96 ? 0.609 -21.664 -17.549 1.00 45.91 96 ARG A C 1
ATOM 752 O O . ARG A 1 96 ? 0.274 -20.653 -16.927 1.00 45.91 96 ARG A O 1
ATOM 759 N N . ALA A 1 97 ? 1.620 -21.686 -18.413 1.00 42.06 97 ALA A N 1
ATOM 760 C CA . ALA A 1 97 ? 2.198 -20.501 -19.041 1.00 42.06 97 ALA A CA 1
ATOM 761 C C . ALA A 1 97 ? 1.135 -19.795 -19.900 1.00 42.06 97 ALA A C 1
ATOM 763 O O . ALA A 1 97 ? 0.985 -20.059 -21.084 1.00 42.06 97 ALA A O 1
ATOM 764 N N . SER A 1 98 ? 0.330 -18.929 -19.285 1.00 46.66 98 SER A N 1
ATOM 765 C CA . SER A 1 98 ? -0.593 -18.058 -20.014 1.00 46.66 98 SER A CA 1
ATOM 766 C C . SER A 1 98 ? 0.130 -16.762 -20.410 1.00 46.66 98 SER A C 1
ATOM 768 O O . SER A 1 98 ? 0.548 -16.015 -19.517 1.00 46.66 98 SER A O 1
ATOM 770 N N . ASP A 1 99 ? 0.206 -16.464 -21.712 1.00 52.62 99 ASP A N 1
ATOM 771 C CA . ASP A 1 99 ? 0.838 -15.279 -22.342 1.00 52.62 99 ASP A CA 1
ATOM 772 C C . ASP A 1 99 ? 0.467 -13.915 -21.722 1.00 52.62 99 ASP A C 1
ATOM 774 O O . ASP A 1 99 ? 1.196 -12.928 -21.819 1.00 52.62 99 ASP A O 1
ATOM 778 N N . VAL A 1 100 ? -0.648 -13.847 -20.996 1.00 52.66 100 VAL A N 1
ATOM 779 C CA . VAL A 1 100 ? -1.110 -12.660 -20.258 1.00 52.66 100 VAL A CA 1
ATOM 780 C C . VAL A 1 100 ? -0.183 -12.220 -19.111 1.00 52.66 100 VAL A C 1
ATOM 782 O O . VAL A 1 100 ? -0.294 -11.077 -18.651 1.00 52.66 100 VAL A O 1
ATOM 785 N N . ARG A 1 101 ? 0.743 -13.074 -18.649 1.00 49.38 101 ARG A N 1
ATOM 786 C CA . ARG A 1 101 ? 1.732 -12.709 -17.614 1.00 49.38 101 ARG A CA 1
ATOM 787 C C . ARG A 1 101 ? 2.820 -11.773 -18.144 1.00 49.38 101 ARG A C 1
ATOM 789 O O . ARG A 1 101 ? 3.166 -10.819 -17.450 1.00 49.38 101 ARG A O 1
ATOM 796 N N . GLY A 1 102 ? 3.262 -11.955 -19.391 1.00 54.06 102 GLY A N 1
ATOM 797 C CA . GLY A 1 102 ? 4.286 -11.105 -20.008 1.00 54.06 102 GLY A CA 1
ATOM 798 C C . GLY A 1 102 ? 3.830 -9.652 -20.159 1.00 54.06 102 GLY A C 1
ATOM 799 O O . GLY A 1 102 ? 4.540 -8.732 -19.769 1.00 54.06 102 GLY A O 1
ATOM 800 N N . MET A 1 103 ? 2.597 -9.435 -20.627 1.00 53.00 103 MET A N 1
ATOM 801 C CA . MET A 1 103 ? 2.065 -8.085 -20.859 1.00 53.00 103 MET A CA 1
ATOM 802 C C . MET A 1 103 ? 1.818 -7.308 -19.554 1.00 53.00 103 MET A C 1
ATOM 804 O O . MET A 1 103 ? 2.026 -6.098 -19.491 1.00 53.00 103 MET A O 1
ATOM 808 N N . THR A 1 104 ? 1.396 -8.006 -18.494 1.00 54.88 104 THR A N 1
ATOM 809 C CA . THR A 1 104 ? 1.123 -7.392 -17.183 1.00 54.88 104 THR A CA 1
ATOM 810 C C . THR A 1 104 ? 2.426 -7.046 -16.460 1.00 54.88 104 THR A C 1
ATOM 812 O O . THR A 1 104 ? 2.554 -5.941 -15.930 1.00 54.88 104 THR A O 1
ATOM 815 N N . ALA A 1 105 ? 3.414 -7.947 -16.510 1.00 59.94 105 ALA A N 1
ATOM 816 C CA . ALA A 1 105 ? 4.762 -7.688 -16.015 1.00 59.94 105 ALA A CA 1
ATOM 817 C C . ALA A 1 105 ? 5.431 -6.543 -16.791 1.00 59.94 105 ALA A C 1
ATOM 819 O O . ALA A 1 105 ? 6.016 -5.662 -16.172 1.00 59.94 105 ALA A O 1
ATOM 820 N N . LEU A 1 106 ? 5.259 -6.475 -18.118 1.00 58.22 106 LEU A N 1
ATOM 821 C CA . LEU A 1 106 ? 5.763 -5.377 -18.948 1.00 58.22 106 LEU A CA 1
ATOM 822 C C . LEU A 1 106 ? 5.120 -4.032 -18.581 1.00 58.22 106 LEU A C 1
ATOM 824 O O . LEU A 1 106 ? 5.821 -3.030 -18.492 1.00 58.22 106 LEU A O 1
ATOM 828 N N . LEU A 1 107 ? 3.810 -3.990 -18.323 1.00 64.81 107 LEU A N 1
ATOM 829 C CA . LEU A 1 107 ? 3.108 -2.765 -17.917 1.00 64.81 107 LEU A CA 1
ATOM 830 C C . LEU A 1 107 ? 3.520 -2.282 -16.519 1.00 64.81 107 LEU A C 1
ATOM 832 O O . LEU A 1 107 ? 3.698 -1.080 -16.315 1.00 64.81 107 LEU A O 1
ATOM 836 N N . PHE A 1 108 ? 3.711 -3.194 -15.563 1.00 63.91 108 PHE A N 1
ATOM 837 C CA . PHE A 1 108 ? 4.236 -2.848 -14.239 1.00 63.91 108 PHE A CA 1
ATOM 838 C C . PHE A 1 108 ? 5.711 -2.455 -14.285 1.00 63.91 108 PHE A C 1
ATOM 840 O O . PHE A 1 108 ? 6.084 -1.481 -13.636 1.00 63.91 108 PHE A O 1
ATOM 847 N N . TYR A 1 109 ? 6.522 -3.141 -15.093 1.00 59.78 109 TYR A N 1
ATOM 848 C CA . TYR A 1 109 ? 7.914 -2.786 -15.349 1.00 59.78 109 TYR A CA 1
ATOM 849 C C . TYR A 1 109 ? 8.002 -1.399 -15.980 1.00 59.78 109 TYR A C 1
ATOM 851 O O . TYR A 1 109 ? 8.688 -0.538 -15.446 1.00 59.78 109 TYR A O 1
ATOM 859 N N . MET A 1 110 ? 7.225 -1.123 -17.033 1.00 54.72 110 MET A N 1
ATOM 860 C CA . MET A 1 110 ? 7.127 0.205 -17.646 1.00 54.72 110 MET A CA 1
ATOM 861 C C . MET A 1 110 ? 6.720 1.264 -16.623 1.00 54.72 110 MET A C 1
ATOM 863 O O . MET A 1 110 ? 7.340 2.320 -16.565 1.00 54.72 110 MET A O 1
ATOM 867 N N . ARG A 1 111 ? 5.735 0.982 -15.762 1.00 64.62 111 ARG A N 1
ATOM 868 C CA . ARG A 1 111 ? 5.289 1.912 -14.715 1.00 64.62 111 ARG A CA 1
ATOM 869 C C . ARG A 1 111 ? 6.351 2.149 -13.634 1.00 64.62 111 ARG A C 1
ATOM 871 O O . ARG A 1 111 ? 6.548 3.294 -13.235 1.00 64.62 111 ARG A O 1
ATOM 878 N N . ALA A 1 112 ? 7.044 1.107 -13.180 1.00 57.25 112 ALA A N 1
ATOM 879 C CA . ALA A 1 112 ? 8.147 1.212 -12.225 1.00 57.25 112 ALA A CA 1
ATOM 880 C C . ALA A 1 112 ? 9.354 1.951 -12.833 1.00 57.25 112 ALA A C 1
ATOM 882 O O . ALA A 1 112 ? 10.010 2.741 -12.155 1.00 57.25 112 ALA A O 1
ATOM 883 N N . HIS A 1 113 ? 9.600 1.764 -14.133 1.00 58.19 113 HIS A N 1
ATOM 884 C CA . HIS A 1 113 ? 10.661 2.439 -14.878 1.00 58.19 113 HIS A CA 1
ATOM 885 C C . HIS A 1 113 ? 10.328 3.918 -15.146 1.00 58.19 113 HIS A C 1
ATOM 887 O O . HIS A 1 113 ? 11.190 4.786 -15.010 1.00 58.19 113 HIS A O 1
ATOM 893 N N . TRP A 1 114 ? 9.058 4.234 -15.426 1.00 56.75 114 TRP A N 1
ATOM 894 C CA . TRP A 1 114 ? 8.559 5.604 -15.610 1.00 56.75 114 TRP A CA 1
ATOM 895 C C . TRP A 1 114 ? 8.668 6.461 -14.346 1.00 56.75 114 TRP A C 1
ATOM 897 O O . TRP A 1 114 ? 8.814 7.678 -14.451 1.00 56.75 114 TRP A O 1
ATOM 907 N N . LEU A 1 115 ? 8.625 5.846 -13.160 1.00 50.06 115 LEU A N 1
ATOM 908 C CA . LEU A 1 115 ? 8.789 6.550 -11.887 1.00 50.06 115 LEU A CA 1
ATOM 909 C C . LEU A 1 115 ? 10.261 6.882 -11.571 1.00 50.06 115 LEU A C 1
ATOM 911 O O . LEU A 1 115 ? 10.524 7.806 -10.808 1.00 50.06 115 LEU A O 1
ATOM 915 N N . ARG A 1 116 ? 11.217 6.147 -12.159 1.00 53.06 116 ARG A N 1
ATOM 916 C CA . ARG A 1 116 ? 12.660 6.268 -11.875 1.00 53.06 116 ARG A CA 1
ATOM 917 C C . ARG A 1 116 ? 13.392 7.200 -12.844 1.00 53.06 116 ARG A C 1
ATOM 919 O O . ARG A 1 116 ? 14.337 7.873 -12.448 1.00 53.06 116 ARG A O 1
ATOM 926 N N . MET A 1 117 ? 12.944 7.269 -14.096 1.00 44.12 117 MET A N 1
ATOM 927 C CA . MET A 1 117 ? 13.478 8.153 -15.137 1.00 44.12 117 MET A CA 1
ATOM 928 C C . MET A 1 117 ? 12.308 8.646 -15.995 1.00 44.12 117 MET A C 1
ATOM 930 O O . MET A 1 117 ? 11.925 7.968 -16.949 1.00 44.12 117 MET A O 1
ATOM 934 N N . PRO A 1 118 ? 11.687 9.793 -15.675 1.00 55.72 118 PRO A N 1
ATOM 935 C CA . PRO A 1 118 ? 10.489 10.201 -16.381 1.00 55.72 118 PRO A CA 1
ATOM 936 C C . PRO A 1 118 ? 10.847 10.573 -17.842 1.00 55.72 118 PRO A C 1
ATOM 938 O O . PRO A 1 118 ? 11.646 11.491 -18.068 1.00 55.72 118 PRO A O 1
ATOM 941 N N . PRO A 1 119 ? 10.279 9.884 -18.855 1.00 55.97 119 PRO A N 1
ATOM 942 C CA . PRO A 1 119 ? 10.682 9.990 -20.265 1.00 55.97 119 PRO A CA 1
ATOM 943 C C . PRO A 1 119 ? 10.427 11.373 -20.878 1.00 55.97 119 PRO A C 1
ATOM 945 O O . PRO A 1 119 ? 10.938 11.672 -21.956 1.00 55.97 119 PRO A O 1
ATOM 948 N N . TRP A 1 120 ? 9.718 12.263 -20.171 1.00 60.69 120 TRP A N 1
ATOM 949 C CA . TRP A 1 120 ? 9.577 13.662 -20.571 1.00 60.69 120 TRP A CA 1
ATOM 950 C C . TRP A 1 120 ? 10.932 14.381 -20.654 1.00 60.69 120 TRP A C 1
ATOM 952 O O . TRP A 1 120 ? 11.070 15.290 -21.465 1.00 60.69 120 TRP A O 1
ATOM 962 N N . ARG A 1 121 ? 11.958 13.951 -19.897 1.00 62.12 121 ARG A N 1
ATOM 963 C CA . ARG A 1 121 ? 13.321 14.502 -20.014 1.00 62.12 121 ARG A CA 1
ATOM 964 C C . ARG A 1 121 ? 13.986 14.130 -21.340 1.00 62.12 121 ARG A C 1
ATOM 966 O O . ARG A 1 121 ? 14.639 14.977 -21.942 1.00 62.12 121 ARG A O 1
ATOM 973 N N . LEU A 1 122 ? 13.778 12.904 -21.825 1.00 61.03 122 LEU A N 1
ATOM 974 C CA . LEU A 1 122 ? 14.248 12.463 -23.143 1.00 61.03 122 LEU A CA 1
ATOM 975 C C . LEU A 1 122 ? 13.435 13.113 -24.269 1.00 61.03 122 LEU A C 1
ATOM 977 O O . L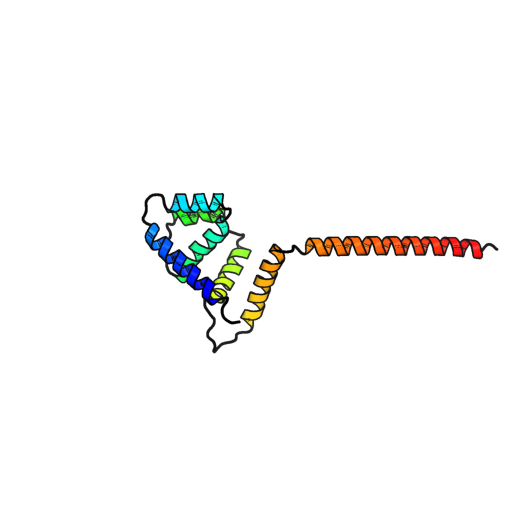EU A 1 122 ? 14.020 13.578 -25.242 1.00 61.03 122 LEU A O 1
ATOM 981 N N . ALA A 1 123 ? 12.112 13.227 -24.111 1.00 66.06 123 ALA A N 1
ATOM 982 C CA . ALA A 1 123 ? 11.252 13.925 -25.066 1.00 66.06 123 ALA A CA 1
ATOM 983 C C . ALA A 1 123 ? 11.609 15.418 -25.172 1.00 66.06 123 ALA A C 1
ATOM 985 O O . ALA A 1 123 ? 11.741 15.938 -26.276 1.00 66.06 123 ALA A O 1
ATOM 986 N N . ALA A 1 124 ? 11.862 16.092 -24.045 1.00 68.19 124 ALA A N 1
ATOM 987 C CA . ALA A 1 124 ? 12.351 17.469 -24.022 1.00 68.19 124 ALA A CA 1
ATOM 988 C C . ALA A 1 124 ? 13.735 17.594 -24.679 1.00 68.19 124 ALA A C 1
ATOM 990 O O . ALA A 1 124 ? 13.995 18.560 -25.395 1.00 68.19 124 ALA A O 1
ATOM 991 N N . HIS A 1 125 ? 14.617 16.610 -24.478 1.00 69.06 125 HIS A N 1
ATOM 992 C CA . HIS A 1 125 ? 15.946 16.611 -25.082 1.00 69.06 125 HIS A CA 1
ATOM 993 C C . HIS A 1 125 ? 15.891 16.419 -26.603 1.00 69.06 125 HIS A C 1
ATOM 995 O O . HIS A 1 125 ? 16.549 17.150 -27.342 1.00 69.06 125 HIS A O 1
ATOM 1001 N N . LEU A 1 126 ? 15.060 15.491 -27.085 1.00 64.25 126 LEU A N 1
ATOM 1002 C CA . LEU A 1 126 ? 14.854 15.261 -28.514 1.00 64.25 126 LEU A CA 1
ATOM 1003 C C . LEU A 1 126 ? 14.131 16.433 -29.183 1.00 64.25 126 LEU A C 1
ATOM 1005 O O . LEU A 1 126 ? 14.549 16.839 -30.261 1.00 64.25 126 LEU A O 1
ATOM 1009 N N . ALA A 1 127 ? 13.128 17.028 -28.530 1.00 72.69 127 ALA A N 1
ATOM 1010 C CA . ALA A 1 127 ? 12.437 18.219 -29.026 1.00 72.69 127 ALA A CA 1
ATOM 1011 C C . ALA A 1 127 ? 13.375 19.432 -29.114 1.00 72.69 127 ALA A C 1
ATOM 1013 O O . ALA A 1 127 ? 13.372 20.163 -30.100 1.00 72.69 127 ALA A O 1
ATOM 1014 N N . ARG A 1 128 ? 14.245 19.629 -28.115 1.00 68.94 128 ARG A N 1
ATOM 1015 C CA . ARG A 1 128 ? 15.261 20.688 -28.160 1.00 68.94 128 ARG A CA 1
ATOM 1016 C C . ARG A 1 128 ? 16.286 20.433 -29.267 1.00 68.94 128 ARG A C 1
ATOM 1018 O O . ARG A 1 128 ? 16.672 21.367 -29.966 1.00 68.94 128 ARG A O 1
ATOM 1025 N N . LYS A 1 129 ? 16.708 19.178 -29.452 1.00 66.88 129 LYS A N 1
ATOM 1026 C CA . LYS A 1 129 ? 17.674 18.789 -30.487 1.00 66.88 129 LYS A CA 1
ATOM 1027 C C . LYS A 1 129 ? 17.102 18.940 -31.899 1.00 66.88 129 LYS A C 1
ATOM 1029 O O . LYS A 1 129 ? 17.804 19.454 -32.766 1.00 66.88 129 LYS A O 1
ATOM 1034 N N . SER A 1 130 ? 15.847 18.560 -32.133 1.00 71.12 130 SER A N 1
ATOM 1035 C CA . SER A 1 130 ? 15.204 18.704 -33.444 1.00 71.12 130 SER A CA 1
ATOM 1036 C C . SER A 1 130 ? 14.969 20.168 -33.811 1.00 71.12 130 SER A C 1
ATOM 1038 O O . SER A 1 130 ? 15.236 20.551 -34.947 1.00 71.12 130 SER A O 1
ATOM 1040 N N . VAL A 1 131 ? 14.580 21.014 -32.849 1.00 75.62 131 VAL A N 1
ATOM 1041 C CA . VAL A 1 131 ? 14.455 22.466 -33.067 1.00 75.62 131 VAL A CA 1
ATOM 1042 C C . VAL A 1 131 ? 15.807 23.086 -33.427 1.00 75.62 131 VAL A C 1
ATOM 1044 O O . VAL A 1 131 ? 15.891 23.860 -34.375 1.00 75.62 131 VAL A O 1
ATOM 1047 N N . MET A 1 132 ? 16.888 22.714 -32.737 1.00 66.81 132 MET A N 1
ATOM 1048 C CA . MET A 1 132 ? 18.219 23.267 -33.014 1.00 66.81 132 MET A CA 1
ATOM 1049 C C . MET A 1 132 ? 18.770 22.816 -34.379 1.00 66.81 132 MET A C 1
ATOM 1051 O O . MET A 1 132 ? 19.392 23.610 -35.083 1.00 66.81 132 MET A O 1
ATOM 1055 N N . GLN A 1 133 ? 18.488 21.575 -34.791 1.00 68.69 133 GLN A N 1
ATOM 1056 C CA . GLN A 1 133 ? 18.842 21.073 -36.124 1.00 68.69 133 GLN A CA 1
ATOM 1057 C C . GLN A 1 133 ? 18.012 21.725 -37.238 1.00 68.69 133 GLN A C 1
ATOM 1059 O O . GLN A 1 133 ? 18.564 22.068 -38.281 1.00 68.69 133 GLN A O 1
ATOM 1064 N N . ALA A 1 134 ? 16.716 21.960 -37.011 1.00 72.38 134 ALA A N 1
ATOM 1065 C CA . ALA A 1 134 ? 15.852 22.653 -37.965 1.00 72.38 134 ALA A CA 1
ATOM 1066 C C . ALA A 1 134 ? 16.265 24.123 -38.154 1.00 72.38 134 ALA A C 1
ATOM 1068 O O . ALA A 1 134 ? 16.305 24.608 -39.282 1.00 72.38 134 ALA A O 1
ATOM 1069 N N . VAL A 1 135 ? 16.639 24.816 -37.073 1.00 72.00 135 VAL A N 1
ATOM 1070 C CA . VAL A 1 135 ? 17.132 26.203 -37.133 1.00 72.00 135 VAL A CA 1
ATOM 1071 C C . VAL A 1 135 ? 18.472 26.288 -37.870 1.00 72.00 135 VAL A C 1
ATOM 1073 O O . VAL A 1 135 ? 18.642 27.172 -38.708 1.00 72.00 135 VAL A O 1
ATOM 1076 N N . GLY A 1 136 ? 19.397 25.353 -37.624 1.00 67.25 136 GLY A N 1
ATOM 1077 C CA . GLY A 1 136 ? 20.677 25.292 -38.339 1.00 67.25 136 GLY A CA 1
ATOM 1078 C C . GLY A 1 136 ? 20.507 25.025 -39.838 1.00 67.25 136 GLY A C 1
ATOM 1079 O O . GLY A 1 136 ? 21.077 25.737 -40.662 1.00 67.25 136 GLY A O 1
ATOM 1080 N N . ALA A 1 137 ? 19.651 24.065 -40.200 1.00 69.56 137 ALA A N 1
ATOM 1081 C CA . ALA A 1 137 ? 19.337 23.770 -41.598 1.00 69.56 137 ALA A CA 1
ATOM 1082 C C . ALA A 1 137 ? 18.653 24.955 -42.307 1.00 69.56 137 ALA A C 1
ATOM 1084 O O . ALA A 1 137 ? 18.945 25.234 -43.470 1.00 69.56 137 ALA A O 1
ATOM 1085 N N . TRP A 1 138 ? 17.782 25.687 -41.606 1.00 64.56 138 TRP A N 1
ATOM 1086 C CA . TRP A 1 138 ? 17.113 26.873 -42.144 1.00 64.56 138 TRP A CA 1
ATOM 1087 C C . TRP A 1 138 ? 18.071 28.055 -42.348 1.00 64.56 138 TRP A C 1
ATOM 1089 O O . TRP A 1 138 ? 18.013 28.716 -43.385 1.00 64.56 138 TRP A O 1
ATOM 1099 N N . MET A 1 139 ? 18.994 28.298 -41.408 1.00 67.69 139 MET A N 1
ATOM 1100 C CA . MET A 1 139 ? 20.030 29.328 -41.563 1.00 67.69 139 MET A CA 1
ATOM 1101 C C . MET A 1 139 ? 20.950 29.028 -42.751 1.00 67.69 139 MET A C 1
ATOM 1103 O O . MET A 1 139 ? 21.191 29.918 -43.563 1.00 67.69 139 MET A O 1
ATOM 1107 N N . GLN A 1 140 ? 21.369 27.771 -42.914 1.00 72.12 140 GLN A N 1
ATOM 1108 C CA . GLN A 1 140 ? 22.244 27.368 -44.015 1.00 72.12 140 GLN A CA 1
ATOM 1109 C C . GLN A 1 140 ? 21.544 27.397 -45.383 1.00 72.12 140 GLN A C 1
ATOM 1111 O O . GLN A 1 140 ? 22.150 27.772 -46.386 1.00 72.12 140 GLN A O 1
ATOM 1116 N N . TRP A 1 141 ? 20.247 27.073 -45.441 1.00 66.06 141 TRP A N 1
ATOM 1117 C CA . TRP A 1 141 ? 19.439 27.264 -46.650 1.00 66.06 141 TRP A CA 1
ATOM 1118 C C . TRP A 1 141 ? 19.314 28.748 -47.034 1.00 66.06 141 TRP A C 1
ATOM 1120 O O . TRP A 1 141 ? 19.450 29.091 -48.209 1.00 66.06 141 TRP A O 1
ATOM 1130 N N . ARG A 1 142 ? 19.112 29.637 -46.051 1.00 68.38 142 ARG A N 1
ATOM 1131 C CA . ARG A 1 142 ? 18.994 31.088 -46.273 1.0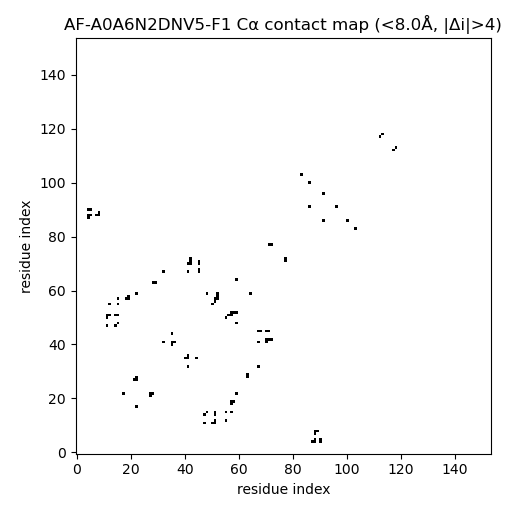0 68.38 142 ARG A CA 1
ATOM 1132 C C . ARG A 1 142 ? 20.303 31.708 -46.773 1.00 68.38 142 ARG A C 1
ATOM 1134 O O . ARG A 1 142 ? 20.276 32.572 -47.643 1.00 68.38 142 ARG A O 1
ATOM 1141 N N . GLU A 1 143 ? 21.436 31.255 -46.246 1.00 69.25 143 GLU A N 1
ATOM 1142 C CA . GLU A 1 143 ? 22.767 31.734 -46.636 1.00 69.25 143 GLU A CA 1
ATOM 1143 C C . GLU A 1 143 ? 23.147 31.261 -48.051 1.00 69.25 143 GLU A C 1
ATOM 1145 O O . GLU A 1 143 ? 23.574 32.067 -48.876 1.00 69.25 143 GLU A O 1
ATOM 1150 N N . ASN A 1 144 ? 22.832 30.006 -48.397 1.00 69.19 144 ASN A N 1
ATOM 1151 C CA . ASN A 1 144 ? 23.000 29.480 -49.758 1.00 69.19 144 ASN A CA 1
ATOM 1152 C C . ASN A 1 144 ? 22.095 30.166 -50.801 1.00 69.19 144 ASN A C 1
ATOM 1154 O O . ASN A 1 144 ? 22.470 30.257 -51.971 1.0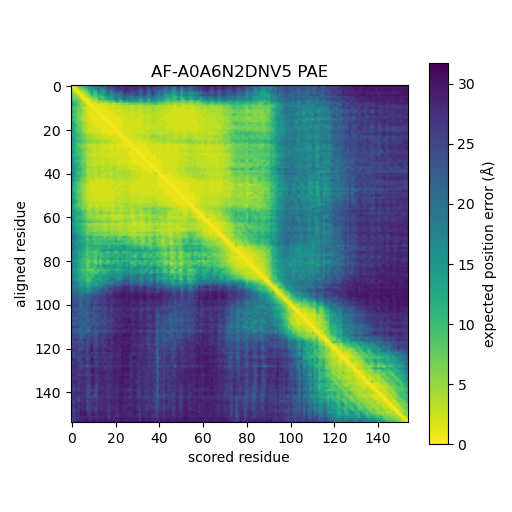0 69.19 144 ASN A O 1
ATOM 1158 N N . GLN A 1 145 ? 20.900 30.638 -50.422 1.00 70.69 145 GLN A N 1
ATOM 1159 C CA . GLN A 1 145 ? 20.059 31.428 -51.332 1.00 70.69 145 GLN A CA 1
ATOM 1160 C C . GLN A 1 145 ? 20.623 32.830 -51.584 1.00 70.69 145 GLN A C 1
ATOM 1162 O O . GLN A 1 145 ? 20.598 33.286 -52.726 1.00 70.69 145 GLN A O 1
ATOM 1167 N N . ALA A 1 146 ? 21.160 33.487 -50.552 1.00 65.19 146 ALA A N 1
ATOM 1168 C CA . ALA A 1 146 ? 21.756 34.817 -50.675 1.00 65.19 146 ALA A CA 1
ATOM 1169 C C . ALA A 1 146 ? 23.039 34.821 -51.530 1.00 65.19 146 ALA A C 1
ATOM 1171 O O . ALA A 1 146 ? 23.321 35.804 -52.215 1.00 65.19 146 ALA A O 1
ATOM 1172 N N . ASP A 1 147 ? 23.802 33.725 -51.519 1.00 63.97 147 ASP A N 1
ATOM 1173 C CA . ASP A 1 147 ? 24.990 33.565 -52.365 1.00 63.97 147 ASP A CA 1
ATOM 1174 C C . ASP A 1 147 ? 24.615 33.284 -53.833 1.00 63.97 147 ASP A C 1
ATOM 1176 O O . ASP A 1 147 ? 25.177 33.859 -54.766 1.00 63.97 147 ASP A O 1
ATOM 1180 N N . ARG A 1 148 ? 23.557 32.492 -54.056 1.00 60.34 148 ARG A N 1
ATOM 1181 C CA . ARG A 1 148 ? 23.025 32.219 -55.401 1.00 60.34 148 ARG A CA 1
ATOM 1182 C C . ARG A 1 148 ? 22.444 33.445 -56.100 1.00 60.34 148 ARG A C 1
ATOM 1184 O O . ARG A 1 148 ? 22.587 33.545 -57.313 1.00 60.34 148 ARG A O 1
ATOM 1191 N N . SER A 1 149 ? 21.823 34.375 -55.375 1.00 60.06 149 SER A N 1
ATOM 1192 C CA . SER A 1 149 ? 21.355 35.634 -55.971 1.00 60.06 149 SER A CA 1
ATOM 1193 C C . SER A 1 149 ? 22.508 36.554 -56.387 1.00 60.06 149 SER A C 1
ATOM 1195 O O . SER A 1 149 ? 22.379 37.275 -57.361 1.00 60.06 149 SER A O 1
ATOM 1197 N N . ARG A 1 150 ? 23.662 36.497 -55.704 1.00 58.62 150 ARG A N 1
ATOM 1198 C CA . ARG A 1 150 ? 24.841 37.321 -56.039 1.00 58.62 150 ARG A CA 1
ATOM 1199 C C . ARG A 1 150 ? 25.598 36.831 -57.272 1.00 58.62 150 ARG A C 1
ATOM 1201 O O . ARG A 1 150 ? 26.227 37.633 -57.947 1.00 58.62 150 ARG A O 1
ATOM 1208 N N . LEU A 1 151 ? 25.534 35.532 -57.559 1.00 59.47 151 LEU A N 1
ATOM 1209 C CA . LEU A 1 151 ? 26.146 34.916 -58.743 1.00 59.47 151 LEU A CA 1
ATOM 1210 C C . LEU A 1 151 ? 25.261 34.995 -60.000 1.00 59.47 151 LEU A C 1
ATOM 1212 O O . LEU A 1 151 ? 25.746 34.703 -61.085 1.00 59.47 151 LEU A O 1
ATOM 1216 N N . GLY A 1 152 ? 23.976 35.343 -59.859 1.00 57.28 152 GLY A N 1
ATOM 1217 C CA . GLY A 1 152 ? 23.041 35.511 -60.980 1.00 57.28 152 GLY A CA 1
ATOM 1218 C C . GLY A 1 152 ? 22.975 36.932 -61.555 1.00 57.28 152 GLY A C 1
ATOM 1219 O O . GLY A 1 152 ? 22.446 37.100 -62.649 1.00 57.28 152 GLY A O 1
ATOM 1220 N N . ASP A 1 153 ? 23.517 37.920 -60.836 1.00 56.59 153 ASP A N 1
ATOM 1221 C CA . ASP A 1 153 ? 23.535 39.342 -61.220 1.00 56.59 153 ASP A CA 1
ATOM 1222 C C . ASP A 1 153 ? 24.895 39.796 -61.813 1.00 56.59 153 ASP A C 1
ATOM 1224 O O . ASP A 1 153 ? 25.108 40.994 -62.015 1.00 56.59 153 ASP A O 1
ATOM 1228 N N . ALA A 1 154 ? 25.819 38.861 -62.083 1.00 50.31 154 ALA A N 1
ATOM 1229 C CA . A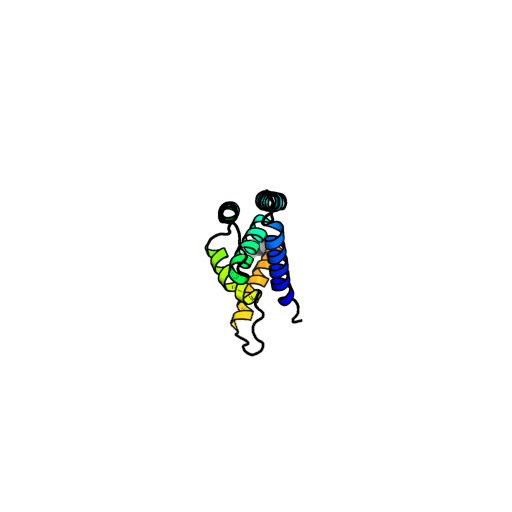LA A 1 154 ? 27.122 39.092 -62.728 1.00 50.31 154 ALA A CA 1
ATOM 1230 C C . ALA A 1 154 ? 27.156 38.483 -64.137 1.00 50.31 154 ALA A C 1
ATOM 1232 O O . ALA A 1 154 ? 27.722 39.140 -65.041 1.00 50.31 154 ALA A O 1
#

Mean predicted aligned error: 16.59 Å

Radius of gyration: 27.19 Å; Cα contacts (8 Å, |Δi|>4): 60; chains: 1; bounding box: 42×65×84 Å